Protein AF-A0A1B7N5P0-F1 (afdb_monomer_lite)

Organism: NCBI:txid1314800

Secondary structure (DSSP, 8-state):
-PEEPPTTSB-TT-SEEEEPTTSEEEEE-HHHHHHH-HHHHHHHHS-PPP--SSSSEETTEEEEE-SS-HHHHHHHHHHHS-TTTSP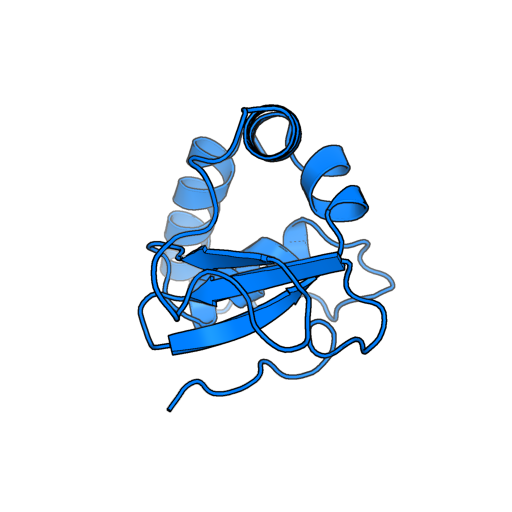PP----HHHHHHHHHHHHHTT-

Structure (mmCIF, N/CA/C/O backbone):
data_AF-A0A1B7N5P0-F1
#
_entry.id   AF-A0A1B7N5P0-F1
#
loop_
_atom_site.group_PDB
_atom_site.id
_atom_site.type_symbol
_atom_site.label_atom_id
_atom_site.label_alt_id
_atom_site.label_comp_id
_atom_site.label_asym_id
_atom_site.label_entity_id
_atom_site.label_seq_id
_atom_site.pdbx_PDB_ins_code
_atom_site.Cartn_x
_atom_site.Cartn_y
_atom_site.Cartn_z
_atom_site.occupancy
_atom_site.B_iso_or_equiv
_atom_site.auth_seq_id
_atom_site.auth_comp_id
_atom_site.auth_asym_id
_atom_site.auth_atom_id
_atom_site.pdbx_PDB_model_num
ATOM 1 N N . MET A 1 1 ? -14.684 0.831 -15.282 1.00 52.19 1 MET A N 1
ATOM 2 C CA . MET A 1 1 ? -14.202 -0.564 -15.244 1.00 52.19 1 MET A CA 1
ATOM 3 C C . MET A 1 1 ? -12.808 -0.500 -14.666 1.00 52.19 1 MET A C 1
ATOM 5 O O . MET A 1 1 ? -11.979 0.150 -15.283 1.00 52.19 1 MET A O 1
ATOM 9 N N . SER A 1 2 ? -12.593 -1.054 -13.476 1.00 65.62 2 SER A N 1
ATOM 10 C CA . SER A 1 2 ? -11.289 -0.986 -12.810 1.00 65.62 2 SER A CA 1
ATOM 11 C C . SER A 1 2 ? -10.361 -2.077 -13.341 1.00 65.62 2 SER A C 1
ATOM 13 O O . SER A 1 2 ? -10.802 -3.218 -13.515 1.00 65.62 2 SER A O 1
ATOM 15 N N . THR A 1 3 ? -9.107 -1.735 -13.622 1.00 83.75 3 THR A N 1
ATOM 16 C CA . THR A 1 3 ? -8.068 -2.667 -14.090 1.00 83.75 3 THR A CA 1
ATOM 17 C C . THR A 1 3 ? -7.350 -3.282 -12.896 1.00 83.75 3 THR A C 1
ATOM 19 O O . THR A 1 3 ? -7.108 -2.592 -11.919 1.00 83.75 3 THR A O 1
ATOM 22 N N . CYS A 1 4 ? -7.017 -4.573 -12.924 1.00 84.56 4 CYS A N 1
ATOM 23 C CA . CYS A 1 4 ? -6.219 -5.170 -11.849 1.00 84.56 4 CYS A CA 1
ATOM 24 C C . CYS A 1 4 ? -4.736 -4.858 -12.079 1.00 84.56 4 CYS A C 1
ATOM 26 O O . CYS A 1 4 ? -4.270 -4.963 -13.217 1.00 84.56 4 CYS A O 1
ATOM 28 N N . ALA A 1 5 ? -4.013 -4.485 -11.023 1.00 85.12 5 ALA A N 1
ATOM 29 C CA . ALA A 1 5 ? -2.560 -4.367 -11.069 1.00 85.12 5 ALA A CA 1
ATOM 30 C C . ALA A 1 5 ? -1.922 -5.726 -11.400 1.00 85.12 5 ALA A C 1
ATOM 32 O O . ALA A 1 5 ? -2.511 -6.775 -11.143 1.00 85.12 5 ALA A O 1
ATOM 33 N N . SER A 1 6 ? -0.730 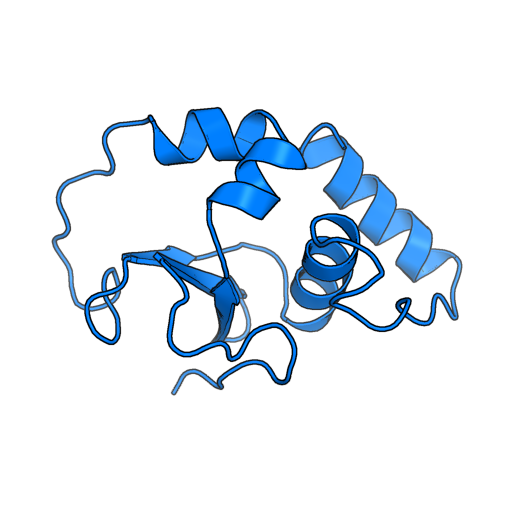-5.705 -11.993 1.00 81.62 6 SER A N 1
ATOM 34 C CA . SER A 1 6 ? 0.080 -6.901 -12.238 1.00 81.62 6 SER A CA 1
ATOM 35 C C . SER A 1 6 ? 0.836 -7.339 -10.979 1.00 81.62 6 SER A C 1
ATOM 37 O O . SER A 1 6 ? 0.947 -6.580 -10.014 1.00 81.62 6 SER A O 1
ATOM 39 N N . SER A 1 7 ? 1.419 -8.541 -11.015 1.00 77.75 7 SER A N 1
ATOM 40 C CA . SER A 1 7 ? 2.369 -9.018 -10.002 1.00 77.75 7 SER A CA 1
ATOM 41 C C . SER A 1 7 ? 3.365 -7.923 -9.580 1.00 77.75 7 SER A C 1
ATOM 43 O O . SER A 1 7 ? 3.940 -7.264 -10.454 1.00 77.75 7 SER A O 1
ATOM 45 N N . PRO A 1 8 ? 3.610 -7.738 -8.268 1.00 79.69 8 PRO A N 1
ATOM 46 C CA . PRO A 1 8 ? 3.194 -8.609 -7.158 1.00 79.69 8 PRO A CA 1
ATOM 47 C C . PRO A 1 8 ? 1.852 -8.244 -6.492 1.00 79.69 8 PRO A C 1
ATOM 49 O O . PRO A 1 8 ? 1.524 -8.794 -5.438 1.00 79.69 8 PRO A O 1
ATOM 52 N N . PHE A 1 9 ? 1.074 -7.325 -7.071 1.00 85.88 9 PHE A N 1
ATOM 53 C CA . PHE A 1 9 ? -0.140 -6.760 -6.459 1.00 85.88 9 PHE A CA 1
ATOM 54 C C . PHE A 1 9 ? -1.446 -7.365 -7.001 1.00 85.88 9 PHE A C 1
ATOM 56 O O . PHE A 1 9 ? -2.486 -6.707 -7.032 1.00 85.88 9 PHE A O 1
ATOM 63 N N . ASP A 1 10 ? -1.393 -8.626 -7.425 1.00 85.62 10 ASP A N 1
ATOM 64 C CA . ASP A 1 10 ? -2.507 -9.440 -7.931 1.00 85.62 10 ASP A CA 1
ATOM 65 C C . ASP A 1 10 ? -2.752 -10.698 -7.074 1.00 85.62 10 ASP A C 1
ATOM 67 O O . ASP A 1 10 ? -3.378 -11.668 -7.508 1.00 85.62 10 ASP A O 1
ATOM 71 N N . HIS A 1 11 ? -2.249 -10.710 -5.834 1.00 83.88 11 HIS A N 1
ATOM 72 C CA . HIS A 1 11 ? -2.245 -11.916 -5.015 1.00 83.88 11 HIS A CA 1
ATOM 73 C C . HIS A 1 11 ? -3.665 -12.298 -4.532 1.00 83.88 11 HIS A C 1
ATOM 75 O O . HIS A 1 11 ? -4.311 -11.518 -3.829 1.00 83.88 11 HIS A O 1
ATOM 81 N N . PRO A 1 12 ? -4.140 -13.541 -4.764 1.00 82.50 12 PRO A N 1
ATOM 82 C CA . PRO A 1 12 ? -5.527 -13.944 -4.482 1.00 82.50 12 PRO A CA 1
ATOM 83 C C . PRO A 1 12 ? -5.872 -14.036 -2.988 1.00 82.50 12 PRO A C 1
ATOM 85 O O . PRO A 1 12 ? -7.033 -14.181 -2.625 1.00 82.50 12 PRO A O 1
ATOM 88 N N . LYS A 1 13 ? -4.860 -14.010 -2.113 1.00 84.44 13 LYS A N 1
ATOM 89 C CA . LYS A 1 13 ? -5.030 -13.983 -0.647 1.00 84.44 13 LYS A CA 1
ATOM 90 C C . LYS A 1 13 ? -4.864 -12.592 -0.031 1.00 84.44 13 LYS A C 1
ATOM 92 O O . LYS A 1 13 ? -4.701 -12.516 1.182 1.00 84.44 13 LYS A O 1
ATOM 97 N N . ALA A 1 14 ? -4.821 -11.539 -0.845 1.00 86.75 14 ALA A N 1
ATOM 98 C CA . ALA A 1 14 ? -4.824 -10.172 -0.341 1.00 86.75 14 ALA A CA 1
ATOM 99 C C . ALA A 1 14 ? -6.004 -9.948 0.617 1.00 86.75 14 ALA A C 1
ATOM 101 O O . ALA A 1 14 ? -7.057 -10.567 0.474 1.00 86.75 14 ALA A O 1
ATOM 102 N N . ASP A 1 15 ? -5.811 -9.081 1.604 1.00 87.31 15 ASP A N 1
ATOM 103 C CA . ASP A 1 15 ? -6.813 -8.771 2.632 1.00 87.31 15 ASP A CA 1
ATOM 104 C C . ASP A 1 15 ? -7.425 -7.369 2.449 1.00 87.31 15 ASP A C 1
ATOM 106 O O . ASP A 1 15 ? -8.351 -6.988 3.174 1.00 87.31 15 ASP A O 1
ATOM 110 N N . ILE A 1 16 ? -6.929 -6.613 1.464 1.00 88.88 16 ILE A N 1
ATOM 111 C CA . ILE A 1 16 ? -7.422 -5.294 1.088 1.00 88.88 16 ILE A CA 1
ATOM 112 C C . ILE A 1 16 ? -7.098 -4.973 -0.374 1.00 88.88 16 ILE A C 1
ATOM 114 O O . ILE A 1 16 ? -6.101 -5.438 -0.932 1.00 88.88 16 ILE A O 1
ATOM 118 N N . ILE A 1 17 ? -7.941 -4.139 -0.979 1.00 90.25 17 ILE A N 1
ATOM 119 C CA . ILE A 1 17 ? -7.711 -3.560 -2.298 1.00 90.25 17 ILE A CA 1
ATOM 120 C C . ILE A 1 17 ? -7.471 -2.060 -2.135 1.00 90.25 17 ILE A C 1
ATOM 122 O O . ILE A 1 17 ? -8.304 -1.350 -1.571 1.00 90.25 17 ILE A O 1
ATOM 126 N N . LEU A 1 18 ? -6.352 -1.560 -2.654 1.00 90.06 18 LEU A N 1
ATOM 127 C CA . LEU A 1 18 ? -6.144 -0.124 -2.841 1.00 90.06 18 LEU A CA 1
ATOM 128 C C . LEU A 1 18 ? -6.461 0.229 -4.290 1.00 90.06 18 LEU A C 1
ATOM 130 O O . LEU A 1 18 ? -5.888 -0.353 -5.206 1.00 90.06 18 LEU A O 1
ATOM 134 N N . ARG A 1 19 ? -7.370 1.174 -4.506 1.00 91.94 19 ARG A N 1
ATOM 135 C CA . ARG A 1 19 ? -7.754 1.644 -5.837 1.00 91.94 19 ARG A CA 1
ATOM 136 C C . ARG A 1 19 ? -7.086 2.977 -6.123 1.00 91.94 19 ARG A C 1
ATOM 138 O O . ARG A 1 19 ? -7.339 3.941 -5.410 1.00 91.94 19 ARG A O 1
ATOM 145 N N . SER A 1 20 ? -6.265 3.057 -7.161 1.00 91.31 20 SER A N 1
ATOM 146 C CA . SER A 1 20 ? -5.677 4.320 -7.616 1.00 91.31 20 SER A CA 1
ATOM 147 C C . SER A 1 20 ? -6.727 5.263 -8.212 1.00 91.31 20 SER A C 1
ATOM 149 O O . SER A 1 20 ? -7.826 4.851 -8.600 1.00 91.31 20 SER A O 1
ATOM 151 N N . SER A 1 21 ? -6.378 6.544 -8.337 1.00 90.38 21 SER A N 1
ATOM 152 C CA . SER A 1 21 ? -7.276 7.575 -8.876 1.00 90.38 21 SER A CA 1
ATOM 153 C C . SER A 1 21 ? -7.629 7.384 -10.357 1.00 90.38 21 SER A C 1
ATOM 155 O O . SER A 1 21 ? -8.681 7.844 -10.802 1.00 90.38 21 SER A O 1
ATOM 157 N N . AS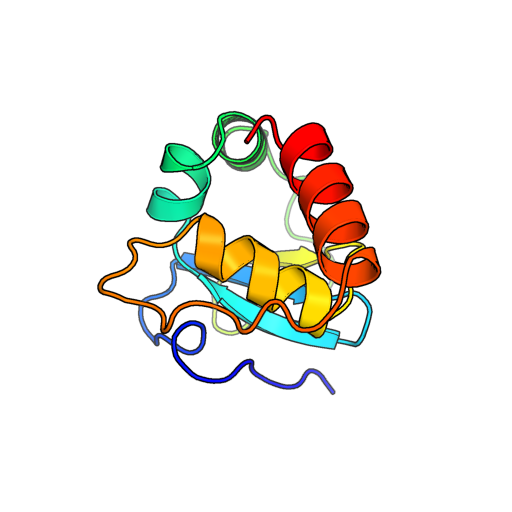P A 1 22 ? -6.795 6.662 -11.110 1.00 90.12 22 ASP A N 1
ATOM 158 C CA . ASP A 1 22 ? -7.044 6.244 -12.496 1.00 90.12 22 ASP A CA 1
ATOM 159 C C . ASP A 1 22 ? -7.792 4.898 -12.608 1.00 90.12 22 ASP A C 1
ATOM 161 O O . ASP A 1 22 ? -8.063 4.432 -13.716 1.00 90.12 22 ASP A O 1
ATOM 165 N N . GLY A 1 23 ? -8.192 4.300 -11.478 1.00 85.94 23 GLY A N 1
ATOM 166 C CA . GLY A 1 23 ? -9.062 3.124 -11.427 1.00 85.94 23 GLY A CA 1
ATOM 167 C C . GLY A 1 23 ? -8.342 1.777 -11.500 1.00 85.94 23 GLY A C 1
ATOM 168 O O . GLY A 1 23 ? -8.958 0.796 -11.916 1.00 85.94 23 GLY A O 1
ATOM 169 N N . THR A 1 24 ? -7.069 1.702 -11.108 1.00 90.56 24 THR A N 1
ATOM 170 C CA . THR A 1 24 ? -6.340 0.431 -10.982 1.00 90.56 24 THR A CA 1
ATOM 171 C C . THR A 1 24 ? -6.454 -0.124 -9.563 1.00 90.56 24 THR A C 1
ATOM 173 O O . THR A 1 24 ? -6.224 0.587 -8.591 1.00 90.56 24 THR A O 1
ATOM 176 N N . ASP A 1 25 ? -6.796 -1.403 -9.447 1.00 91.69 25 ASP A N 1
ATOM 177 C CA . ASP A 1 25 ? -6.989 -2.123 -8.191 1.00 91.69 25 ASP A CA 1
ATOM 178 C C . ASP A 1 25 ? -5.734 -2.931 -7.832 1.00 91.69 25 ASP A C 1
ATOM 180 O O . ASP A 1 25 ? -5.352 -3.859 -8.550 1.00 91.69 25 ASP A O 1
ATOM 184 N N . PHE A 1 26 ? -5.128 -2.602 -6.695 1.00 90.38 26 PHE A N 1
ATOM 185 C CA . PHE A 1 26 ? -3.950 -3.256 -6.130 1.00 90.38 26 PHE A CA 1
ATOM 186 C C . PHE A 1 26 ? -4.368 -4.166 -4.979 1.00 90.38 26 PHE A C 1
ATOM 188 O O . PHE A 1 26 ? -4.837 -3.692 -3.943 1.00 90.38 26 PHE A O 1
ATOM 195 N N . HIS A 1 27 ? -4.179 -5.471 -5.151 1.00 90.69 27 HIS A N 1
ATOM 196 C CA . HIS A 1 27 ? -4.462 -6.485 -4.140 1.00 90.69 27 HIS A CA 1
ATOM 197 C C . HIS A 1 27 ? -3.254 -6.615 -3.218 1.00 90.69 27 HIS A C 1
ATOM 199 O O . HIS A 1 27 ? -2.216 -7.161 -3.599 1.00 90.69 27 HIS A O 1
ATOM 205 N N . VAL A 1 28 ? -3.387 -6.087 -2.002 1.00 90.19 28 VAL A N 1
ATOM 206 C CA . VAL A 1 28 ? -2.278 -5.952 -1.055 1.00 90.19 28 VAL A CA 1
ATOM 207 C C . VAL A 1 28 ? -2.612 -6.548 0.312 1.00 90.19 28 VAL A C 1
ATOM 209 O O . VAL A 1 28 ? -3.740 -6.953 0.588 1.00 90.19 28 VAL A O 1
ATOM 212 N N . PHE A 1 29 ? -1.593 -6.656 1.160 1.00 89.44 29 PHE A N 1
ATOM 213 C CA . PHE A 1 29 ? -1.697 -7.144 2.525 1.00 89.44 29 PHE A CA 1
ATOM 214 C C . PHE A 1 29 ? -1.510 -5.981 3.488 1.00 89.44 29 PHE A C 1
ATOM 216 O O . PHE A 1 29 ? -0.459 -5.327 3.483 1.00 89.44 29 PHE A O 1
ATOM 223 N N . LYS A 1 30 ? -2.484 -5.783 4.374 1.00 87.69 30 LYS A N 1
ATOM 224 C CA . LYS A 1 30 ? -2.426 -4.803 5.462 1.00 87.69 30 LYS A CA 1
ATOM 225 C C . LYS A 1 30 ? -1.143 -4.943 6.268 1.00 87.69 30 LYS A C 1
ATOM 227 O O . LYS A 1 30 ? -0.533 -3.936 6.587 1.00 87.69 30 LYS A O 1
ATOM 232 N N . LEU A 1 31 ? -0.690 -6.177 6.516 1.00 86.88 31 LEU A N 1
ATOM 233 C CA . LEU A 1 31 ? 0.533 -6.458 7.272 1.00 86.88 31 LEU A CA 1
ATOM 234 C C . LEU A 1 31 ? 1.756 -5.701 6.734 1.00 86.88 31 LEU A C 1
ATOM 236 O O . LEU A 1 31 ? 2.466 -5.076 7.515 1.00 86.88 31 LEU A O 1
ATOM 240 N N . PHE A 1 32 ? 2.009 -5.743 5.423 1.00 86.25 32 PHE A N 1
ATOM 241 C CA . PHE A 1 32 ? 3.181 -5.070 4.852 1.00 86.25 32 PHE A CA 1
ATOM 242 C C . PHE A 1 32 ? 3.043 -3.552 4.924 1.00 86.25 32 PHE A C 1
ATOM 244 O O . PHE A 1 32 ? 4.002 -2.868 5.260 1.00 86.25 32 PHE A O 1
ATOM 251 N N . LEU A 1 33 ? 1.837 -3.030 4.704 1.00 87.38 33 LEU A N 1
ATOM 252 C CA . LEU A 1 33 ? 1.560 -1.599 4.811 1.00 87.38 33 LEU A CA 1
ATOM 253 C C . LEU A 1 33 ? 1.706 -1.080 6.246 1.00 87.38 33 LEU A C 1
ATOM 255 O O . LEU A 1 33 ? 2.312 -0.035 6.456 1.00 87.38 33 LEU A O 1
ATOM 259 N N . THR A 1 34 ? 1.204 -1.829 7.229 1.00 86.25 34 THR A N 1
ATOM 260 C CA . THR A 1 34 ? 1.329 -1.531 8.661 1.00 86.25 34 THR A CA 1
ATOM 261 C C . THR A 1 34 ? 2.784 -1.573 9.124 1.00 86.25 34 THR A C 1
ATOM 263 O O . THR A 1 34 ? 3.210 -0.695 9.865 1.00 86.25 34 THR A O 1
ATOM 266 N N . LEU A 1 35 ? 3.571 -2.554 8.664 1.00 83.56 35 LEU A N 1
ATOM 267 C CA . LEU A 1 35 ? 5.002 -2.629 8.982 1.00 83.56 35 LEU A CA 1
ATOM 268 C C . LEU A 1 35 ? 5.816 -1.524 8.301 1.00 83.56 35 LEU A C 1
ATOM 270 O O . LEU A 1 35 ? 6.803 -1.061 8.868 1.00 83.56 35 LEU A O 1
ATOM 274 N N . ALA A 1 36 ? 5.420 -1.122 7.094 1.00 82.19 36 ALA A N 1
ATOM 275 C CA . ALA A 1 36 ? 6.082 -0.063 6.347 1.00 82.19 36 ALA A CA 1
ATOM 276 C C . ALA A 1 36 ? 5.771 1.326 6.915 1.00 82.19 36 ALA A C 1
ATOM 278 O O . ALA A 1 36 ? 6.637 2.196 6.897 1.00 82.19 36 ALA A O 1
ATOM 279 N N . SER A 1 37 ? 4.551 1.551 7.416 1.00 80.88 37 SER A N 1
ATOM 280 C CA . SER A 1 37 ? 4.135 2.861 7.904 1.00 80.88 37 SER A CA 1
ATOM 281 C C . SER A 1 37 ? 3.080 2.800 9.023 1.00 80.88 37 SER A C 1
ATOM 283 O O . SER A 1 37 ? 2.005 2.214 8.841 1.00 80.88 37 SER A O 1
ATOM 285 N N . PRO A 1 38 ? 3.291 3.542 10.132 1.00 78.88 38 PRO A N 1
ATOM 286 C CA . PRO A 1 38 ? 2.308 3.674 11.212 1.00 78.88 38 PRO A CA 1
ATOM 287 C C . PRO A 1 38 ? 1.039 4.431 10.780 1.00 78.88 38 PRO A C 1
ATOM 289 O O . PRO A 1 38 ? 0.009 4.381 11.459 1.00 78.88 38 PRO A O 1
ATOM 292 N N . PHE A 1 39 ? 1.077 5.128 9.637 1.00 82.06 39 PHE A N 1
ATOM 293 C CA . PHE A 1 39 ? -0.117 5.739 9.057 1.00 82.06 39 PHE A CA 1
ATOM 294 C C . PHE A 1 39 ? -1.141 4.671 8.668 1.00 82.06 39 PHE A C 1
ATOM 296 O O . PHE A 1 39 ? -2.321 4.815 8.984 1.00 82.06 39 PHE A O 1
ATOM 303 N N . PHE A 1 40 ? -0.699 3.593 8.012 1.00 82.25 40 PHE A N 1
ATOM 304 C CA . PHE A 1 40 ? -1.597 2.512 7.608 1.00 82.25 40 PHE A CA 1
ATOM 305 C C . PHE A 1 40 ? -2.115 1.726 8.807 1.00 82.25 40 PHE A C 1
ATOM 307 O O . PHE A 1 40 ? -3.286 1.364 8.813 1.00 82.25 40 PHE A O 1
ATOM 314 N N . GLU A 1 41 ? -1.292 1.532 9.840 1.00 80.56 41 GLU A N 1
ATOM 315 C CA . GLU A 1 41 ? -1.739 0.984 11.127 1.00 80.56 41 GLU A CA 1
ATOM 316 C C . GLU A 1 41 ? -2.933 1.773 11.673 1.00 80.56 41 GLU A C 1
ATOM 318 O O . GLU A 1 41 ? -4.032 1.238 11.817 1.00 80.56 41 GLU A O 1
ATOM 323 N N . THR A 1 42 ? -2.754 3.086 11.830 1.00 82.19 42 THR A N 1
ATOM 324 C CA . THR A 1 42 ? -3.804 3.983 12.326 1.00 82.19 42 THR A CA 1
ATOM 325 C C . THR A 1 42 ? -5.031 3.968 11.409 1.00 82.19 42 THR A C 1
ATOM 327 O O . THR A 1 42 ? -6.167 3.923 11.875 1.00 82.19 42 THR A O 1
ATOM 330 N N . MET A 1 43 ? -4.829 3.986 10.088 1.00 82.81 43 MET A N 1
ATOM 331 C CA . MET A 1 43 ? -5.919 3.991 9.110 1.00 82.81 43 MET A CA 1
ATOM 332 C C . MET A 1 43 ? -6.742 2.696 9.121 1.00 82.81 43 MET A C 1
ATOM 334 O O . MET A 1 43 ? -7.952 2.753 8.898 1.00 82.81 43 MET A O 1
ATOM 338 N N . PHE A 1 44 ? -6.123 1.543 9.385 1.00 81.44 44 PHE A N 1
ATOM 339 C CA . PHE A 1 44 ? -6.829 0.262 9.477 1.00 81.44 44 PHE A CA 1
ATOM 340 C C . PHE A 1 44 ? -7.505 0.034 10.833 1.00 81.44 44 PHE A C 1
ATOM 342 O O . PHE A 1 44 ? -8.472 -0.725 10.890 1.00 81.44 44 PHE A O 1
ATOM 349 N N . GLU A 1 45 ? -7.025 0.678 11.898 1.00 78.50 45 GLU A N 1
ATOM 350 C CA . GLU A 1 45 ? -7.638 0.637 13.234 1.00 78.50 45 GLU A CA 1
ATOM 351 C C . GLU A 1 45 ? -8.834 1.584 13.387 1.00 78.50 45 GLU A C 1
ATOM 353 O O . GLU A 1 45 ? -9.714 1.351 14.222 1.00 78.50 45 GLU A O 1
ATOM 358 N N . LEU A 1 46 ? -8.889 2.656 12.591 1.00 73.69 46 LEU A N 1
ATOM 359 C CA . LEU A 1 46 ? -10.012 3.586 12.617 1.00 73.69 46 LEU A CA 1
ATOM 360 C C . LEU A 1 46 ? -11.316 2.872 12.212 1.00 73.69 46 LEU A C 1
ATOM 362 O O . LEU A 1 46 ? -11.329 2.133 11.223 1.00 73.69 46 LEU A O 1
ATOM 366 N N . PRO A 1 47 ? -12.440 3.115 12.920 1.00 61.72 47 PRO A N 1
ATOM 367 C CA . PRO A 1 47 ? -13.738 2.602 12.508 1.00 61.72 47 PRO A CA 1
ATOM 368 C C . PRO A 1 47 ? -14.064 3.170 11.127 1.00 61.72 47 PRO A C 1
ATOM 370 O O . PRO A 1 47 ? -14.386 4.353 10.995 1.00 61.72 47 PRO A O 1
ATOM 373 N N . GLN A 1 48 ? -13.950 2.346 10.086 1.00 60.75 48 GLN A N 1
ATOM 374 C CA . GLN A 1 48 ? -14.368 2.770 8.759 1.00 60.75 48 GLN A CA 1
ATOM 375 C C . GLN A 1 48 ? -15.884 3.022 8.797 1.00 60.75 48 GLN A C 1
ATOM 377 O O . GLN A 1 48 ? -16.619 2.205 9.368 1.00 60.75 48 GLN A O 1
ATOM 382 N N . PRO A 1 49 ? -16.372 4.157 8.260 1.00 53.78 49 PRO A N 1
ATOM 383 C CA . PRO A 1 49 ? -17.802 4.421 8.191 1.00 53.78 49 PRO A CA 1
ATOM 384 C C . PRO A 1 49 ? -18.485 3.244 7.495 1.00 53.78 49 PRO A C 1
ATOM 386 O O . PRO A 1 49 ? -17.968 2.722 6.511 1.00 53.78 49 PRO A O 1
ATOM 389 N N . ALA A 1 50 ? -19.600 2.790 8.072 1.00 46.88 50 ALA A N 1
ATOM 390 C CA . ALA A 1 50 ? -20.276 1.564 7.675 1.00 46.88 50 ALA A CA 1
ATOM 391 C C . ALA A 1 50 ? -20.423 1.475 6.149 1.00 46.88 50 ALA A C 1
ATOM 393 O O . ALA A 1 50 ? -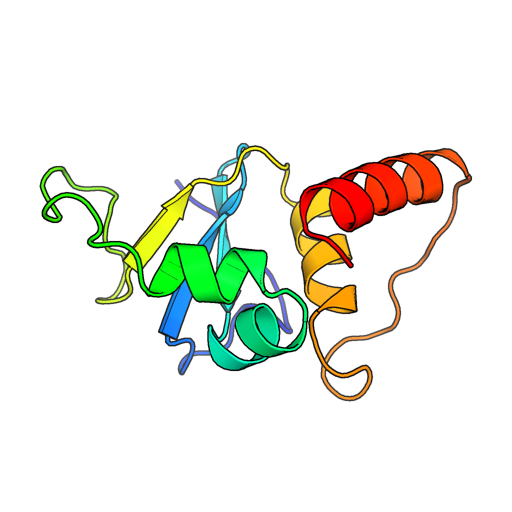21.102 2.298 5.537 1.00 46.88 50 ALA A O 1
ATOM 394 N N . VAL A 1 51 ? -19.759 0.454 5.597 1.00 51.31 51 VAL A N 1
ATOM 395 C CA . VAL A 1 51 ? -19.806 -0.036 4.216 1.00 51.31 51 VAL A CA 1
ATOM 396 C C . VAL A 1 51 ? -21.231 0.091 3.693 1.00 51.31 51 VAL A C 1
ATOM 398 O O . VAL A 1 51 ? -22.143 -0.589 4.172 1.00 51.31 51 VAL A O 1
ATOM 401 N N . GLY A 1 52 ? -21.434 1.034 2.782 1.00 46.34 52 GLY A N 1
ATOM 402 C CA . GLY A 1 52 ? -22.752 1.630 2.629 1.00 46.34 52 GLY A CA 1
ATOM 403 C C . GLY A 1 52 ? -23.059 2.183 1.256 1.00 46.34 52 GLY A C 1
ATOM 404 O O . GLY A 1 52 ? -24.158 2.694 1.107 1.00 46.34 52 GLY A O 1
ATOM 405 N N . THR A 1 53 ? -22.185 2.064 0.253 1.00 42.69 53 THR A N 1
ATOM 406 C CA . THR A 1 53 ? -22.550 2.391 -1.137 1.00 42.69 53 THR A CA 1
ATOM 407 C C . THR A 1 53 ? -21.631 1.706 -2.150 1.00 42.69 53 THR A C 1
ATOM 409 O O . THR A 1 53 ? -20.702 2.321 -2.643 1.00 42.69 53 THR A O 1
ATOM 412 N N . GLY A 1 54 ? -21.919 0.449 -2.507 1.00 48.62 54 GLY A N 1
ATOM 413 C CA . GLY A 1 54 ? -21.665 -0.159 -3.832 1.00 48.62 54 GLY A CA 1
ATOM 414 C C . GLY A 1 54 ? -20.231 -0.316 -4.377 1.00 48.62 54 GLY A C 1
ATOM 415 O O . GLY A 1 54 ? -20.049 -1.159 -5.249 1.00 48.62 54 GLY A O 1
ATOM 416 N N . ASP A 1 55 ? -19.243 0.433 -3.887 1.00 56.75 55 ASP A N 1
ATOM 417 C CA . ASP A 1 55 ? -17.853 0.462 -4.377 1.00 56.75 55 ASP A CA 1
ATOM 418 C C . ASP A 1 55 ? -16.823 0.191 -3.260 1.00 56.75 55 ASP A C 1
ATOM 420 O O . ASP A 1 55 ? -15.635 0.035 -3.523 1.00 56.75 55 ASP A O 1
ATOM 424 N N . ASP A 1 56 ? -17.297 0.074 -2.015 1.00 65.81 56 ASP A N 1
ATOM 425 C CA . ASP A 1 56 ? -16.486 -0.090 -0.798 1.00 65.81 56 ASP A CA 1
ATOM 426 C C . ASP A 1 56 ? -15.986 -1.532 -0.588 1.00 65.81 56 ASP A C 1
ATOM 428 O O . ASP A 1 56 ? -15.146 -1.799 0.272 1.00 65.81 56 ASP A O 1
ATOM 432 N N . THR A 1 57 ? -16.528 -2.492 -1.342 1.00 70.56 57 THR A N 1
ATOM 433 C CA . THR A 1 57 ? -16.132 -3.904 -1.283 1.00 70.56 57 THR A CA 1
ATOM 434 C C . THR A 1 57 ? -16.115 -4.525 -2.673 1.00 70.56 57 THR A C 1
ATOM 436 O O . THR A 1 57 ? -17.087 -4.436 -3.423 1.00 70.56 57 THR A O 1
ATOM 439 N N . LYS A 1 58 ? -15.013 -5.195 -3.007 1.00 76.88 58 LYS A N 1
ATOM 440 C CA . LYS A 1 58 ? -14.828 -5.938 -4.255 1.00 76.88 58 LYS A CA 1
ATOM 441 C C . LYS A 1 58 ? -14.266 -7.312 -3.915 1.00 76.88 58 LYS A C 1
ATOM 443 O O . LYS A 1 58 ? -13.346 -7.419 -3.116 1.00 76.88 58 LYS A O 1
ATOM 448 N N . ASP A 1 59 ? -14.894 -8.362 -4.441 1.00 74.62 59 ASP A N 1
ATOM 449 C CA . ASP A 1 59 ? -14.526 -9.761 -4.170 1.00 74.62 59 ASP A CA 1
ATOM 450 C C . ASP A 1 59 ? -14.525 -10.139 -2.670 1.00 74.62 59 ASP A C 1
ATOM 452 O O . ASP A 1 59 ? -13.821 -11.043 -2.229 1.00 74.62 59 ASP A O 1
ATOM 456 N N . GLY A 1 60 ? -15.342 -9.446 -1.865 1.00 77.06 60 GLY A N 1
ATOM 457 C CA . GLY A 1 60 ? -15.395 -9.621 -0.408 1.00 77.06 60 GLY A CA 1
ATOM 458 C C . GLY A 1 60 ? -14.266 -8.919 0.357 1.00 77.06 60 GLY A C 1
ATOM 459 O O . GLY A 1 60 ? -14.216 -9.029 1.581 1.00 77.06 60 GLY A O 1
ATOM 460 N N . LEU A 1 61 ? -13.398 -8.179 -0.339 1.00 82.56 61 LEU A N 1
ATOM 461 C CA . LEU A 1 61 ? -12.319 -7.382 0.237 1.00 82.56 61 LEU A CA 1
ATOM 462 C C . LEU A 1 61 ? -12.704 -5.900 0.310 1.00 82.56 61 LEU A C 1
ATOM 464 O O . LEU A 1 61 ? -13.359 -5.398 -0.608 1.00 82.56 61 LEU A O 1
ATOM 468 N N . PRO A 1 62 ? -12.293 -5.180 1.370 1.00 85.88 62 PRO A N 1
ATOM 469 C CA . PRO A 1 62 ? -12.485 -3.738 1.455 1.00 85.88 62 PRO A CA 1
ATOM 470 C C . PRO A 1 62 ? -11.661 -3.023 0.379 1.00 85.88 62 PRO A C 1
ATOM 472 O O . PRO A 1 62 ? -10.489 -3.349 0.175 1.00 85.88 62 PRO A O 1
ATOM 475 N N . VAL A 1 63 ? -12.271 -2.043 -0.285 1.00 87.62 63 VAL A N 1
ATOM 476 C CA . VAL A 1 63 ? -11.621 -1.200 -1.298 1.00 87.62 63 VAL A CA 1
ATOM 477 C C . VAL A 1 63 ? -11.382 0.187 -0.709 1.00 87.62 63 VAL A C 1
ATOM 479 O O . VAL A 1 63 ? -12.318 0.837 -0.252 1.00 87.62 63 VAL A O 1
ATOM 482 N N . ILE A 1 64 ? -10.136 0.657 -0.732 1.00 86.62 64 ILE A N 1
ATOM 483 C CA . ILE A 1 64 ? -9.773 2.021 -0.330 1.00 86.62 64 ILE A CA 1
ATOM 484 C C . ILE A 1 64 ? -9.352 2.812 -1.563 1.00 86.62 64 ILE A C 1
ATOM 486 O O . ILE A 1 64 ? -8.368 2.476 -2.219 1.00 86.62 64 ILE A O 1
ATOM 490 N N . SER A 1 65 ? -10.073 3.894 -1.845 1.00 88.00 65 SER A N 1
ATOM 491 C CA . SER A 1 65 ? -9.720 4.837 -2.907 1.00 88.00 65 SER A CA 1
ATOM 492 C C . SER A 1 65 ? -8.543 5.721 -2.492 1.00 88.00 65 SER A C 1
ATOM 494 O O . SER A 1 65 ? -8.612 6.455 -1.504 1.00 88.00 65 SER A O 1
ATOM 496 N N . MET A 1 66 ? -7.479 5.670 -3.282 1.00 87.06 66 MET A N 1
ATOM 497 C CA . MET A 1 66 ? -6.247 6.439 -3.142 1.00 87.06 66 MET A CA 1
ATOM 498 C C . MET A 1 66 ? -6.274 7.659 -4.069 1.00 87.06 66 MET A C 1
ATOM 500 O O . MET A 1 66 ? -6.977 7.688 -5.081 1.00 87.06 66 MET A O 1
ATOM 504 N N . GLN A 1 67 ? -5.505 8.692 -3.725 1.00 87.81 67 GLN A N 1
ATOM 505 C CA . GLN A 1 67 ? -5.392 9.898 -4.561 1.00 87.81 67 GLN A CA 1
ATOM 506 C C . GLN A 1 67 ? -4.330 9.734 -5.653 1.00 87.81 67 GLN A C 1
ATOM 508 O O . GLN A 1 67 ? -4.378 10.395 -6.690 1.00 87.81 67 GLN A O 1
ATOM 513 N N . GLU A 1 68 ? -3.366 8.858 -5.406 1.00 89.12 68 GLU A N 1
ATOM 514 C CA . GLU A 1 68 ? -2.235 8.560 -6.265 1.00 89.12 68 GLU A CA 1
ATOM 515 C C . GLU A 1 68 ? -2.679 7.763 -7.509 1.00 89.12 68 GLU A C 1
ATOM 517 O O . GLU A 1 68 ? -3.601 6.945 -7.447 1.00 89.12 68 GLU A O 1
ATOM 522 N N . ASP A 1 69 ? -2.046 8.031 -8.653 1.00 91.06 69 ASP A N 1
ATOM 523 C CA . ASP A 1 69 ? -2.237 7.271 -9.894 1.00 91.06 69 ASP A CA 1
ATOM 524 C C . ASP A 1 69 ? -1.577 5.884 -9.810 1.00 91.06 69 ASP A C 1
ATOM 526 O O . ASP A 1 69 ? -0.784 5.611 -8.903 1.00 91.06 69 ASP A O 1
ATOM 530 N N . SER A 1 70 ? -1.884 5.004 -10.765 1.00 88.88 70 SER A N 1
ATOM 531 C CA . SER A 1 70 ? -1.377 3.628 -10.767 1.00 88.88 70 SER A CA 1
ATOM 532 C C . SER A 1 70 ? 0.153 3.526 -10.743 1.00 88.88 70 SER A C 1
ATOM 534 O O . SER A 1 70 ? 0.676 2.693 -10.005 1.00 88.88 70 SER A O 1
ATOM 536 N N . LYS A 1 71 ? 0.894 4.379 -11.469 1.00 88.12 71 LYS A N 1
ATOM 537 C CA . LYS A 1 71 ? 2.370 4.337 -11.498 1.00 88.12 71 LYS A CA 1
ATOM 538 C C . LYS A 1 71 ? 2.954 4.741 -10.146 1.00 88.12 71 LYS A C 1
ATOM 540 O O . LYS A 1 71 ? 3.865 4.082 -9.634 1.00 88.12 71 LYS A O 1
ATOM 545 N N . THR A 1 72 ? 2.435 5.824 -9.572 1.00 88.62 72 THR A N 1
ATOM 546 C CA . THR A 1 72 ? 2.887 6.321 -8.266 1.00 88.62 72 THR A CA 1
ATOM 547 C C . THR A 1 72 ? 2.573 5.315 -7.160 1.00 88.62 72 THR A C 1
ATOM 549 O O . THR A 1 72 ? 3.439 5.031 -6.328 1.00 88.62 72 THR A O 1
ATOM 552 N N . LEU A 1 73 ? 1.364 4.744 -7.169 1.00 89.06 73 LEU A N 1
ATOM 553 C CA . LEU A 1 73 ? 0.930 3.771 -6.169 1.00 89.06 73 LEU A CA 1
ATOM 554 C C . LEU A 1 73 ? 1.708 2.452 -6.278 1.00 89.06 73 LEU A C 1
ATOM 556 O O . LEU A 1 73 ? 2.167 1.960 -5.252 1.00 89.06 73 LEU A O 1
ATOM 560 N N . ASP A 1 74 ? 1.941 1.927 -7.488 1.00 87.44 74 ASP A N 1
ATOM 561 C CA . ASP A 1 74 ? 2.781 0.736 -7.710 1.00 87.44 74 ASP A CA 1
ATOM 562 C C . ASP A 1 74 ? 4.180 0.932 -7.119 1.00 87.44 74 ASP A C 1
ATOM 564 O O . ASP A 1 74 ? 4.637 0.144 -6.291 1.00 87.44 74 ASP A O 1
ATOM 568 N N . THR A 1 75 ? 4.823 2.047 -7.470 1.00 84.88 75 THR A N 1
ATOM 569 C CA . THR A 1 75 ? 6.180 2.352 -7.013 1.00 84.88 75 THR A CA 1
ATOM 570 C C . THR A 1 75 ? 6.238 2.467 -5.490 1.00 84.88 75 THR A C 1
ATOM 572 O O . THR A 1 75 ? 7.117 1.886 -4.858 1.00 84.88 75 THR A O 1
ATOM 575 N N . PHE A 1 76 ? 5.277 3.167 -4.881 1.00 86.31 76 PHE A N 1
ATOM 576 C CA . PHE A 1 76 ? 5.164 3.293 -3.428 1.00 86.31 76 PHE A CA 1
ATOM 577 C C . PHE A 1 76 ? 4.966 1.937 -2.734 1.00 86.31 76 PHE A C 1
ATOM 579 O O . PHE A 1 76 ? 5.629 1.641 -1.736 1.00 86.31 76 PHE A O 1
ATOM 586 N N . LEU A 1 77 ? 4.090 1.088 -3.273 1.00 86.56 77 LEU A N 1
ATOM 587 C CA . LEU A 1 77 ? 3.838 -0.241 -2.725 1.00 86.56 77 LEU A CA 1
ATOM 588 C C . LEU A 1 77 ? 5.073 -1.138 -2.816 1.00 86.56 77 LEU A C 1
ATOM 590 O O . LEU A 1 77 ? 5.336 -1.888 -1.879 1.00 86.56 77 LEU A O 1
ATOM 594 N N . ARG A 1 78 ? 5.882 -1.018 -3.876 1.00 85.00 78 ARG A N 1
ATOM 595 C CA . ARG A 1 78 ? 7.160 -1.743 -3.986 1.00 85.00 78 ARG A CA 1
ATOM 596 C C . ARG A 1 78 ? 8.152 -1.367 -2.885 1.00 85.00 78 ARG A C 1
ATOM 598 O O . ARG A 1 78 ? 8.900 -2.233 -2.456 1.00 85.00 78 ARG A O 1
ATOM 605 N N . PHE A 1 79 ? 8.128 -0.128 -2.383 1.00 80.75 79 PHE A N 1
ATOM 606 C CA . PHE A 1 79 ? 8.928 0.267 -1.212 1.00 80.75 79 PHE A CA 1
ATOM 607 C C . PHE A 1 79 ? 8.384 -0.289 0.108 1.00 80.75 79 PHE A C 1
ATOM 609 O O . PHE A 1 79 ? 9.153 -0.528 1.036 1.00 80.75 79 PHE A O 1
ATOM 616 N N . CYS A 1 80 ? 7.068 -0.489 0.206 1.00 81.69 80 CYS A N 1
ATOM 617 C CA . CYS A 1 80 ? 6.430 -1.040 1.404 1.00 81.69 80 CYS A CA 1
ATOM 618 C C . CYS A 1 80 ? 6.570 -2.566 1.502 1.00 81.69 80 CYS A C 1
ATOM 620 O O . CYS A 1 80 ? 6.441 -3.142 2.583 1.00 81.69 80 CYS A O 1
ATOM 622 N N . TYR A 1 81 ? 6.789 -3.235 0.372 1.00 80.62 81 TYR A N 1
ATOM 623 C CA . TYR A 1 81 ? 6.918 -4.681 0.305 1.00 80.62 81 TYR A CA 1
ATOM 624 C C . TYR A 1 81 ? 8.383 -5.114 0.424 1.00 80.62 81 TYR A C 1
ATOM 626 O O . TYR A 1 81 ? 9.272 -4.434 -0.084 1.00 80.62 81 TYR A O 1
ATOM 634 N N . PRO A 1 82 ? 8.662 -6.267 1.063 1.00 70.00 82 PRO A N 1
ATOM 635 C CA . PRO A 1 82 ? 10.001 -6.835 1.086 1.00 70.00 82 PRO A CA 1
ATOM 636 C C . PRO A 1 82 ? 10.563 -6.950 -0.333 1.00 70.00 82 PRO A C 1
ATOM 638 O O . PRO A 1 82 ? 9.895 -7.487 -1.217 1.00 70.00 82 PRO A O 1
ATOM 641 N N . SER A 1 83 ? 11.816 -6.542 -0.527 1.00 58.72 83 SER A N 1
ATOM 642 C CA . SER A 1 83 ? 12.547 -6.587 -1.807 1.00 58.72 83 SER A CA 1
ATOM 643 C C . SER A 1 83 ? 12.734 -8.001 -2.383 1.00 58.72 83 SER A C 1
ATOM 645 O O . SER A 1 83 ? 13.272 -8.179 -3.468 1.00 58.72 83 SER A O 1
ATOM 647 N N . THR A 1 84 ? 12.269 -9.037 -1.678 1.00 54.56 84 THR A N 1
ATOM 648 C CA . THR A 1 84 ? 12.171 -10.416 -2.176 1.00 54.56 84 THR A CA 1
ATOM 649 C C . THR A 1 84 ? 10.854 -10.717 -2.900 1.00 54.56 84 THR A C 1
ATOM 651 O O . THR A 1 84 ? 10.745 -11.768 -3.529 1.00 54.56 84 THR A O 1
ATOM 654 N N . LEU A 1 85 ? 9.853 -9.837 -2.793 1.00 53.84 85 LEU A N 1
ATOM 655 C CA . LEU A 1 85 ? 8.511 -10.000 -3.363 1.00 53.84 85 LEU A CA 1
ATOM 656 C C . LEU A 1 85 ? 8.235 -9.056 -4.538 1.00 53.84 85 LEU A C 1
ATOM 658 O O . LEU A 1 85 ? 7.309 -9.314 -5.299 1.00 53.84 85 LEU A O 1
ATOM 662 N N . ALA A 1 86 ? 9.023 -7.994 -4.706 1.00 56.34 86 ALA A N 1
ATOM 663 C CA . ALA A 1 86 ? 8.892 -7.027 -5.789 1.00 56.34 86 ALA A CA 1
ATOM 664 C C . ALA A 1 86 ? 10.255 -6.788 -6.448 1.00 56.34 86 ALA A C 1
ATOM 666 O O . ALA A 1 86 ? 11.251 -6.640 -5.747 1.00 56.34 86 ALA A O 1
ATOM 667 N N . GLU A 1 87 ? 10.303 -6.734 -7.782 1.00 58.88 87 GLU A N 1
ATOM 668 C CA . GLU A 1 87 ? 11.497 -6.243 -8.482 1.00 58.88 87 GLU A CA 1
ATOM 669 C C . GLU A 1 87 ? 11.747 -4.776 -8.102 1.00 58.88 87 GLU A C 1
ATOM 671 O O . GLU A 1 87 ? 10.792 -3.996 -7.985 1.00 58.88 87 GLU A O 1
ATOM 676 N N . ASP A 1 88 ? 13.016 -4.398 -7.925 1.00 59.75 88 ASP A N 1
ATOM 677 C CA . ASP A 1 88 ? 13.390 -3.017 -7.623 1.00 59.75 88 ASP A CA 1
ATOM 678 C C . ASP A 1 88 ? 12.809 -2.077 -8.699 1.00 59.75 88 ASP A C 1
ATOM 680 O O . ASP A 1 88 ? 13.040 -2.297 -9.895 1.00 59.75 88 ASP A O 1
ATOM 684 N N . PRO A 1 89 ? 12.026 -1.049 -8.321 1.00 64.25 89 PRO A N 1
ATOM 685 C CA . PRO A 1 89 ? 11.457 -0.125 -9.292 1.00 64.25 89 PRO A CA 1
ATOM 686 C C . PRO A 1 89 ? 12.577 0.625 -10.026 1.00 64.25 89 PRO A C 1
ATOM 688 O O . PRO A 1 89 ? 13.494 1.155 -9.393 1.00 64.25 89 PRO A O 1
ATOM 691 N N . SER A 1 90 ? 12.502 0.710 -11.360 1.00 63.78 90 SER A N 1
ATOM 692 C CA . SER A 1 90 ? 13.443 1.530 -12.126 1.00 63.78 90 SER A CA 1
ATOM 693 C C . SER A 1 90 ? 13.172 3.011 -11.847 1.00 63.78 90 SER A C 1
ATOM 695 O O . SER A 1 90 ? 12.116 3.555 -12.168 1.00 63.78 90 SER A O 1
ATOM 697 N N . LEU A 1 91 ? 14.125 3.675 -11.192 1.00 69.25 91 LEU A N 1
ATOM 698 C CA . LEU A 1 91 ? 14.081 5.114 -10.938 1.00 69.25 91 LEU A CA 1
ATOM 699 C C . LEU A 1 91 ? 14.856 5.840 -12.035 1.00 69.25 91 LEU A C 1
ATOM 701 O O . LEU A 1 91 ? 16.034 6.159 -11.878 1.00 69.25 91 LEU A O 1
ATOM 705 N N . ASP A 1 92 ? 14.183 6.088 -13.155 1.00 73.88 92 ASP A N 1
ATOM 706 C CA . ASP A 1 92 ? 14.821 6.615 -14.367 1.00 73.88 92 ASP A CA 1
ATOM 707 C C . ASP A 1 92 ? 14.977 8.153 -14.358 1.00 73.88 92 ASP A C 1
ATOM 709 O O . ASP A 1 92 ? 15.731 8.709 -15.160 1.00 73.88 92 ASP A O 1
ATOM 713 N N . SER A 1 93 ? 14.298 8.867 -13.445 1.00 78.06 93 SER A N 1
ATOM 714 C CA . SER A 1 93 ? 14.316 10.337 -13.361 1.00 78.06 93 SER A CA 1
ATOM 715 C C . SER A 1 93 ? 14.348 10.883 -11.928 1.00 78.06 93 SER A C 1
ATOM 717 O O . SER A 1 93 ? 13.693 10.377 -11.019 1.00 78.06 93 SER A O 1
ATOM 719 N N . LEU A 1 94 ? 15.031 12.023 -11.742 1.00 76.12 94 LEU A N 1
ATOM 720 C CA . LEU A 1 94 ? 14.982 12.818 -10.505 1.00 76.12 94 LEU A CA 1
ATOM 721 C C . LEU A 1 94 ? 13.560 13.277 -10.152 1.00 76.12 94 LEU A C 1
ATOM 723 O O . LEU A 1 94 ? 13.246 13.461 -8.977 1.00 76.12 94 LEU A O 1
ATOM 727 N N . THR A 1 95 ? 12.694 13.462 -11.148 1.00 79.25 95 THR A N 1
ATOM 728 C CA . THR A 1 95 ? 11.289 13.809 -10.915 1.00 79.25 95 THR A CA 1
ATOM 729 C C . THR A 1 95 ? 10.545 12.664 -10.232 1.00 79.25 95 THR A C 1
ATOM 731 O O . THR A 1 95 ? 9.797 12.926 -9.293 1.00 79.25 95 THR A O 1
ATOM 734 N N . ASP A 1 96 ? 10.797 11.413 -10.634 1.00 76.38 96 ASP A N 1
ATOM 735 C CA . ASP A 1 96 ? 10.187 10.241 -9.997 1.00 76.38 96 ASP A CA 1
ATOM 736 C C . ASP A 1 96 ? 10.630 10.151 -8.525 1.00 76.38 96 ASP A C 1
ATOM 738 O O . ASP A 1 96 ? 9.800 9.974 -7.635 1.00 76.38 96 ASP A O 1
ATOM 742 N N . ILE A 1 97 ? 11.913 10.413 -8.241 1.00 79.44 97 ILE A N 1
ATOM 743 C CA . ILE A 1 97 ? 12.454 10.446 -6.870 1.00 79.44 97 ILE A CA 1
ATOM 744 C C . ILE A 1 97 ? 11.757 11.508 -6.010 1.00 79.44 97 ILE A C 1
ATOM 746 O O . ILE A 1 97 ? 11.412 11.239 -4.862 1.00 79.44 97 ILE A O 1
ATOM 750 N N . LEU A 1 98 ? 11.531 12.714 -6.539 1.00 82.62 98 LEU A N 1
ATOM 751 C CA . LEU A 1 98 ? 10.877 13.792 -5.789 1.00 82.62 98 LEU A CA 1
ATOM 752 C C . LEU A 1 98 ? 9.411 13.479 -5.471 1.00 82.62 98 LEU A C 1
ATOM 754 O O . LEU A 1 98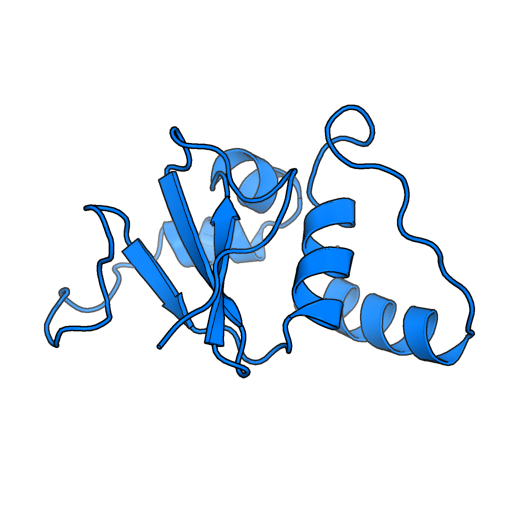 ? 8.934 13.819 -4.386 1.00 82.62 98 LEU A O 1
ATOM 758 N N . VAL A 1 99 ? 8.707 12.822 -6.394 1.00 82.50 99 VAL A N 1
ATOM 759 C CA . VAL A 1 99 ? 7.322 12.377 -6.184 1.00 82.50 99 VAL A CA 1
ATOM 760 C C . VAL A 1 99 ? 7.273 11.287 -5.117 1.00 82.50 99 VAL A C 1
ATOM 762 O O . VAL A 1 99 ? 6.489 11.395 -4.171 1.00 82.50 99 VAL A O 1
ATOM 765 N N . ILE A 1 100 ? 8.161 10.294 -5.208 1.00 81.25 100 ILE A N 1
ATOM 766 C CA . ILE A 1 100 ? 8.258 9.202 -4.230 1.00 81.25 100 ILE A CA 1
ATOM 767 C C . ILE A 1 100 ? 8.635 9.744 -2.858 1.00 81.25 100 ILE A C 1
ATOM 769 O O . ILE A 1 100 ? 8.023 9.361 -1.872 1.00 81.25 100 ILE A O 1
ATOM 773 N N . LEU A 1 101 ? 9.577 10.683 -2.775 1.00 79.81 101 LEU A N 1
ATOM 774 C CA . LEU A 1 101 ? 9.946 11.323 -1.514 1.00 79.81 101 LEU A CA 1
ATOM 775 C C . LEU A 1 101 ? 8.774 12.115 -0.918 1.00 79.81 101 LEU A C 1
ATOM 777 O O . LEU A 1 101 ? 8.583 12.132 0.298 1.00 79.81 101 LEU A O 1
ATOM 781 N N . GLY A 1 102 ? 7.969 12.759 -1.767 1.00 83.00 102 GLY A N 1
ATOM 782 C CA . GLY A 1 102 ? 6.726 13.406 -1.356 1.00 83.00 102 GLY A CA 1
ATOM 783 C C . GLY A 1 102 ? 5.736 12.416 -0.742 1.00 83.00 102 GLY A C 1
ATOM 784 O O . GLY A 1 102 ? 5.183 12.692 0.326 1.00 83.00 102 GLY A O 1
ATOM 785 N N . ALA A 1 103 ? 5.562 11.257 -1.379 1.00 78.75 103 ALA A N 1
ATOM 786 C CA . ALA A 1 103 ? 4.722 10.174 -0.879 1.00 78.75 103 ALA A CA 1
ATOM 787 C C . ALA A 1 1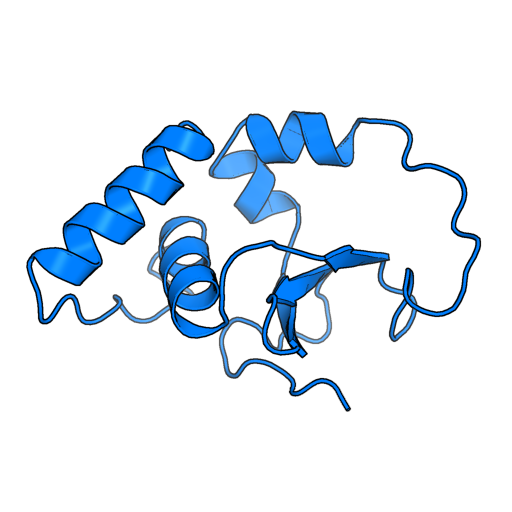03 ? 5.287 9.559 0.412 1.00 78.75 103 ALA A C 1
ATOM 789 O O . ALA A 1 103 ? 4.570 9.478 1.404 1.00 78.75 103 ALA A O 1
ATOM 790 N N . ALA A 1 104 ? 6.576 9.220 0.453 1.00 78.50 104 ALA A N 1
ATOM 791 C CA . ALA A 1 104 ? 7.247 8.672 1.629 1.00 78.50 104 ALA A CA 1
ATOM 792 C C . ALA A 1 104 ? 7.071 9.596 2.840 1.00 78.50 104 ALA A C 1
ATOM 794 O O . ALA A 1 104 ? 6.562 9.184 3.878 1.00 78.50 104 ALA A O 1
ATOM 795 N N . ARG A 1 105 ? 7.308 10.901 2.658 1.00 77.00 105 ARG A N 1
ATOM 796 C CA . ARG A 1 105 ? 7.086 11.898 3.711 1.00 77.00 105 ARG A CA 1
ATOM 797 C C . ARG A 1 105 ? 5.621 11.988 4.150 1.00 77.00 105 ARG A C 1
ATOM 799 O O . ARG A 1 105 ? 5.362 12.152 5.339 1.00 77.00 105 ARG A O 1
ATOM 806 N N . LYS A 1 106 ? 4.665 11.898 3.218 1.00 77.25 106 LYS A N 1
ATOM 807 C CA . LYS A 1 106 ? 3.220 11.885 3.524 1.00 77.25 106 LYS A CA 1
ATOM 808 C C . LYS A 1 106 ? 2.845 10.675 4.384 1.00 77.25 106 LYS A C 1
ATOM 810 O O . LYS A 1 106 ? 2.024 10.817 5.285 1.00 77.25 106 LYS A O 1
ATOM 815 N N . TYR A 1 107 ? 3.480 9.531 4.146 1.00 71.62 107 TYR A N 1
ATOM 816 C CA . TYR A 1 107 ? 3.222 8.280 4.854 1.00 71.62 107 TYR A CA 1
ATOM 817 C C . TYR A 1 107 ? 4.250 7.972 5.955 1.00 71.62 107 TYR A C 1
ATOM 819 O O . TYR A 1 107 ? 4.232 6.876 6.494 1.00 71.62 107 TYR A O 1
ATOM 827 N N . SER A 1 108 ? 5.104 8.923 6.356 1.00 74.44 108 SER A N 1
ATOM 828 C CA . SER A 1 108 ? 6.129 8.707 7.400 1.00 74.44 108 SER A CA 1
ATOM 829 C C . SER A 1 108 ? 7.013 7.471 7.162 1.00 74.44 108 SER A C 1
ATOM 831 O O . SER A 1 108 ? 7.330 6.740 8.099 1.00 74.44 108 SER A O 1
ATOM 833 N N . LEU A 1 109 ? 7.375 7.267 5.895 1.00 57.44 109 LEU A N 1
ATOM 834 C CA . LEU A 1 109 ? 8.408 6.354 5.409 1.00 57.44 109 LEU A CA 1
ATOM 835 C C . LEU A 1 109 ? 9.748 7.088 5.275 1.00 57.44 109 LEU A C 1
ATOM 837 O O . LEU A 1 109 ? 9.730 8.284 4.889 1.00 57.44 109 LEU A O 1
#

Sequence (109 aa):
MSTCASSPFDHPKADIILRSSDGTDFHVFKLFLTLASPFFETMFELPQPAVGTGDDTKDGLPVISMQEDSKTLDTFLRFCYPSTLAEDPSLDSLTDILVILGAARKYSL

InterPro domains:
  IPR000210 BTB/POZ domain [PF00651] (14-107)
  IPR000210 BTB/POZ domain [PS50097] (14-89)
  IPR011333 SKP1/BTB/POZ domain superfamily [G3DSA:3.30.710.10] (6-109)
  IPR011333 SKP1/BTB/POZ domain superfamily [SSF54695] (14-107)

Foldseek 3Di:
DAAEDDPPQNDPPAQAWEAEPVRYTGRHHLVLLVVQFVQSVVVVPDDDPPPDDDPQDDPNHGYHYDDHHPVLVVQLVCSSDPCVRDPNDDPPDPVSVVSSVVVCVVRVD

Radius of gyration: 13.71 Å; chains: 1; bounding box: 38×28×28 Å

pLDDT: mean 78.13, std 12.13, range [42.69, 91.94]